Protein AF-A0A7X3MVU4-F1 (afdb_monomer_lite)

Secondary structure (DSSP, 8-state):
--HHHHHHHHHHHHTTTGGG---TTTTT--HHHHHHHHHHHTT--HHHHHHHTTS-HHHHHHHHHHHHHHHHHHHHHHHHHHHTT-

Organism: NCBI:txid1128670

InterPro domains:
  IPR000792 Transcription regulator LuxR, C-terminal [PF00196] (29-74)
  IPR000792 Transcription regulator LuxR, C-terminal [PR00038] (29-43)
  IPR000792 Transcription regulator LuxR, C-terminal [PR00038] (43-59)
  IPR000792 Transcription regulator LuxR, C-terminal [PR00038] (59-71)
  IPR000792 Transcription regulator LuxR, C-terminal [SM00421] (26-83)
  IPR016032 Signal transduction response regulator, C-terminal effector [SSF46894] (22-78)
  IPR036388 Winged helix-like DNA-binding domain superfamily [G3DSA:1.10.10.10] (24-84)

Sequence (86 aa):
MTARDLQRCLCQRLNSDWERHQDYRDLALSLPETEVLRRLTTGQELGDIAAQLSVSEAAVKEHIRSVFRKARARTMADQAGRLSVL

pLDDT: mean 73.76, std 15.1, range [43.12, 93.56]

Radius of gyration: 13.99 Å; chains: 1; bounding box: 25×22×48 Å

Structure (mmCIF, N/CA/C/O backbone):
data_AF-A0A7X3MVU4-F1
#
_entry.id   AF-A0A7X3MVU4-F1
#
loop_
_atom_site.group_PDB
_atom_site.id
_atom_site.type_symbol
_atom_site.label_atom_id
_atom_site.label_alt_id
_atom_site.label_comp_id
_atom_site.label_asym_id
_atom_site.label_entity_id
_atom_site.label_seq_id
_atom_site.pdbx_PDB_ins_code
_atom_site.Cartn_x
_atom_site.Cartn_y
_atom_site.Cartn_z
_atom_site.occupancy
_atom_site.B_iso_or_equiv
_atom_site.auth_seq_id
_atom_site.auth_comp_id
_atom_site.auth_asym_id
_atom_site.auth_atom_id
_atom_site.pdbx_PDB_model_num
ATOM 1 N N . MET A 1 1 ? -12.770 6.243 1.214 1.00 59.09 1 MET A N 1
ATOM 2 C CA . MET A 1 1 ? -12.136 5.121 0.488 1.00 59.09 1 MET A CA 1
ATOM 3 C C . MET A 1 1 ? -11.736 4.085 1.517 1.00 59.09 1 MET A C 1
ATOM 5 O O . MET A 1 1 ? -10.880 4.377 2.346 1.00 59.09 1 MET A O 1
ATOM 9 N N . THR A 1 2 ? -12.428 2.950 1.541 1.00 66.50 2 THR A N 1
ATOM 10 C CA . THR A 1 2 ? -12.193 1.869 2.510 1.00 66.50 2 THR A CA 1
ATOM 11 C C . THR A 1 2 ? -11.009 0.995 2.083 1.00 66.50 2 THR A C 1
ATOM 13 O O . THR A 1 2 ? -10.579 1.054 0.928 1.00 66.50 2 THR A O 1
ATOM 16 N N . ALA A 1 3 ? -10.481 0.165 2.988 1.00 61.62 3 ALA A N 1
ATOM 17 C CA . ALA A 1 3 ? -9.451 -0.823 2.649 1.00 61.62 3 ALA A CA 1
ATOM 18 C C . ALA A 1 3 ? -9.911 -1.752 1.513 1.00 61.62 3 ALA A C 1
ATOM 20 O O . ALA A 1 3 ? -9.144 -2.019 0.597 1.00 61.62 3 ALA A O 1
ATOM 21 N N . ARG A 1 4 ? -11.198 -2.129 1.495 1.00 66.94 4 ARG A N 1
ATOM 22 C CA . ARG A 1 4 ? -11.815 -2.887 0.396 1.00 66.94 4 ARG A CA 1
ATOM 23 C C . ARG A 1 4 ? -11.844 -2.126 -0.923 1.00 66.94 4 ARG A C 1
ATOM 25 O O . ARG A 1 4 ? -11.633 -2.733 -1.966 1.00 66.94 4 ARG A O 1
ATOM 32 N N . ASP A 1 5 ? -12.086 -0.816 -0.906 1.00 73.06 5 ASP A N 1
ATOM 33 C CA . ASP A 1 5 ? -12.030 -0.008 -2.131 1.00 73.06 5 ASP A CA 1
ATOM 34 C C . ASP A 1 5 ? -10.599 0.087 -2.660 1.00 73.06 5 ASP A C 1
ATOM 36 O O . ASP A 1 5 ? -10.383 -0.002 -3.866 1.00 73.06 5 ASP A O 1
ATOM 40 N N . LEU A 1 6 ? -9.616 0.213 -1.763 1.00 67.38 6 LEU A N 1
ATOM 41 C CA . LEU A 1 6 ? -8.200 0.165 -2.121 1.00 67.38 6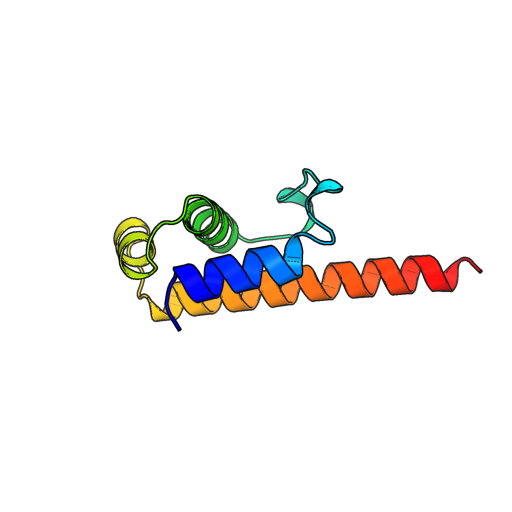 LEU A CA 1
ATOM 42 C C . LEU A 1 6 ? -7.794 -1.206 -2.649 1.00 67.38 6 LEU A C 1
ATOM 44 O O . LEU A 1 6 ? -7.125 -1.258 -3.670 1.00 67.38 6 LEU A O 1
ATOM 48 N N . GLN A 1 7 ? -8.230 -2.288 -2.010 1.00 68.81 7 GLN A N 1
ATOM 49 C CA . GLN A 1 7 ? -7.969 -3.660 -2.433 1.00 68.81 7 GLN A CA 1
ATOM 50 C C . GLN A 1 7 ? -8.603 -3.935 -3.798 1.00 68.81 7 GLN A C 1
ATOM 52 O O . GLN A 1 7 ? -7.926 -4.423 -4.694 1.00 68.81 7 GLN A O 1
ATOM 57 N N . ARG A 1 8 ? -9.861 -3.527 -4.009 1.00 71.31 8 ARG A N 1
ATOM 58 C CA . ARG A 1 8 ? -10.539 -3.617 -5.309 1.00 71.31 8 ARG A CA 1
ATOM 59 C C . ARG A 1 8 ? -9.798 -2.818 -6.377 1.00 71.31 8 ARG A C 1
ATOM 61 O O . ARG A 1 8 ? -9.620 -3.318 -7.480 1.00 71.31 8 ARG A O 1
ATOM 68 N N . CYS A 1 9 ? -9.348 -1.609 -6.053 1.00 70.19 9 CYS A N 1
ATOM 69 C CA . CYS A 1 9 ? -8.593 -0.766 -6.977 1.00 70.19 9 CYS A CA 1
ATOM 70 C C . CYS A 1 9 ? -7.198 -1.350 -7.267 1.00 70.19 9 CYS A C 1
ATOM 72 O O . CYS A 1 9 ? -6.769 -1.345 -8.416 1.00 70.19 9 CYS A O 1
ATOM 74 N N . LEU A 1 10 ? -6.520 -1.918 -6.261 1.00 66.38 10 LEU A N 1
ATOM 75 C CA . LEU A 1 10 ? -5.266 -2.663 -6.416 1.00 66.38 10 LEU A CA 1
ATOM 76 C C . LEU A 1 10 ? -5.476 -3.847 -7.353 1.00 66.38 10 LEU A C 1
ATOM 78 O O . LEU A 1 10 ? -4.793 -3.933 -8.365 1.00 66.38 10 LEU A O 1
ATOM 82 N N . CYS A 1 11 ? -6.448 -4.711 -7.059 1.00 64.94 11 CYS A N 1
ATOM 83 C CA . CYS A 1 11 ? -6.770 -5.863 -7.888 1.00 64.94 11 CYS A CA 1
ATOM 84 C C . CYS A 1 11 ? -7.110 -5.416 -9.312 1.00 64.94 11 CYS A C 1
ATOM 86 O O . CYS A 1 11 ? -6.460 -5.849 -10.244 1.00 64.94 11 CYS A O 1
ATOM 88 N N . GLN A 1 12 ? -8.024 -4.472 -9.524 1.00 68.38 12 GLN A N 1
ATOM 89 C CA . GLN A 1 12 ? -8.378 -4.031 -10.882 1.00 68.38 12 GLN A CA 1
ATOM 90 C C . GLN A 1 12 ? -7.195 -3.466 -11.678 1.00 68.38 12 GLN A C 1
ATOM 92 O O . GLN A 1 12 ? -7.138 -3.635 -12.892 1.00 68.38 12 GLN A O 1
ATOM 97 N N . ARG A 1 13 ? -6.259 -2.782 -11.014 1.00 63.59 13 ARG A N 1
ATOM 98 C CA . ARG A 1 13 ? -5.159 -2.075 -11.680 1.00 63.59 13 ARG A CA 1
ATOM 99 C C . ARG A 1 13 ? -3.891 -2.913 -11.817 1.00 63.59 13 ARG A C 1
ATOM 101 O O . ARG A 1 13 ? -3.078 -2.606 -12.679 1.00 63.59 13 ARG A O 1
ATOM 108 N N . LEU A 1 14 ? -3.730 -3.940 -10.983 1.00 60.00 14 LEU A N 1
ATOM 109 C CA . LEU A 1 14 ? -2.571 -4.836 -10.971 1.00 60.00 14 LEU A CA 1
ATOM 110 C C . LEU A 1 14 ? -2.881 -6.211 -11.580 1.00 60.00 14 LEU A C 1
ATOM 112 O O . LEU A 1 14 ? -1.964 -6.854 -12.073 1.00 60.00 14 LEU A O 1
ATOM 116 N N . ASN A 1 15 ? -4.140 -6.662 -11.623 1.00 52.69 15 ASN A N 1
ATOM 117 C CA . ASN A 1 15 ? -4.511 -7.992 -12.135 1.00 52.69 15 ASN A CA 1
ATOM 118 C C . ASN A 1 15 ? -4.298 -8.155 -13.652 1.00 52.69 15 ASN A C 1
ATOM 120 O O . ASN A 1 15 ? -4.292 -9.277 -14.137 1.00 52.69 15 ASN A O 1
ATOM 124 N N . SER A 1 16 ? -4.053 -7.072 -14.398 1.00 51.47 16 SER A N 1
ATOM 125 C CA . SER A 1 16 ? -3.624 -7.165 -15.804 1.00 51.47 16 SER A CA 1
ATOM 126 C C . SER A 1 16 ? -2.149 -7.576 -15.974 1.00 51.47 16 SER A C 1
ATOM 128 O O . SER A 1 16 ? -1.788 -8.060 -17.044 1.00 51.47 16 SER A O 1
ATOM 130 N N . ASP A 1 17 ? -1.308 -7.413 -14.942 1.00 50.47 17 ASP A N 1
ATOM 131 C CA . ASP A 1 17 ? 0.137 -7.725 -14.967 1.00 50.47 17 ASP A CA 1
ATOM 132 C C . ASP A 1 17 ? 0.541 -8.818 -13.948 1.00 50.47 17 ASP A C 1
ATOM 134 O O . ASP A 1 17 ? 1.559 -9.493 -14.115 1.00 50.47 17 ASP A O 1
ATOM 138 N N . TRP A 1 18 ? -0.263 -9.032 -12.899 1.00 52.34 18 TRP A N 1
ATOM 139 C CA . TRP A 1 18 ? 0.097 -9.828 -11.719 1.00 52.34 18 TRP A CA 1
ATOM 140 C C . TRP A 1 18 ? 0.146 -11.347 -11.949 1.00 52.34 18 TRP A C 1
ATOM 142 O O . TRP A 1 18 ? 1.002 -12.022 -11.382 1.00 52.34 18 TRP A O 1
ATOM 152 N N . GLU A 1 19 ? -0.714 -11.900 -12.814 1.00 46.16 19 GLU A N 1
ATOM 153 C CA . GLU A 1 19 ? -0.698 -13.341 -13.135 1.00 46.16 19 GLU A CA 1
ATOM 154 C C . GLU A 1 19 ? 0.572 -13.776 -13.892 1.00 46.16 19 GLU A C 1
ATOM 156 O O . GLU A 1 19 ? 0.854 -14.968 -13.982 1.00 46.16 19 GLU A O 1
ATOM 161 N N . ARG A 1 20 ? 1.370 -12.827 -14.408 1.00 47.59 20 ARG A N 1
ATOM 162 C CA . ARG A 1 20 ? 2.622 -13.115 -15.129 1.00 47.59 20 ARG A CA 1
ATOM 163 C C . ARG A 1 20 ? 3.892 -12.944 -14.298 1.00 47.59 20 ARG A C 1
ATOM 165 O O . ARG A 1 20 ? 4.908 -13.517 -14.676 1.00 47.59 20 ARG A O 1
ATOM 172 N N . HIS A 1 21 ? 3.868 -12.188 -13.201 1.00 43.12 21 HIS A N 1
ATOM 173 C CA . HIS A 1 21 ? 5.086 -11.836 -12.465 1.00 43.12 21 HIS A CA 1
ATOM 174 C C . HIS A 1 21 ? 4.989 -12.178 -10.981 1.00 43.12 21 HIS A C 1
ATOM 176 O O . HIS A 1 21 ? 4.608 -11.375 -10.131 1.00 43.12 21 HIS A O 1
ATOM 182 N N . GLN A 1 22 ? 5.448 -13.389 -10.681 1.00 44.69 22 GLN A N 1
ATOM 183 C CA . GLN A 1 22 ? 5.731 -13.926 -9.354 1.00 44.69 22 GLN A CA 1
ATOM 184 C C . GLN A 1 22 ? 6.967 -13.266 -8.698 1.00 44.69 22 GLN A C 1
ATOM 186 O O . GLN A 1 22 ? 7.710 -13.932 -7.989 1.00 44.69 22 GLN A O 1
ATOM 191 N N . ASP A 1 23 ? 7.197 -11.963 -8.892 1.00 50.31 23 ASP A N 1
ATOM 192 C CA . ASP A 1 23 ? 8.371 -11.271 -8.352 1.00 50.31 23 ASP A CA 1
ATOM 193 C C . ASP A 1 23 ? 8.004 -9.931 -7.706 1.00 50.31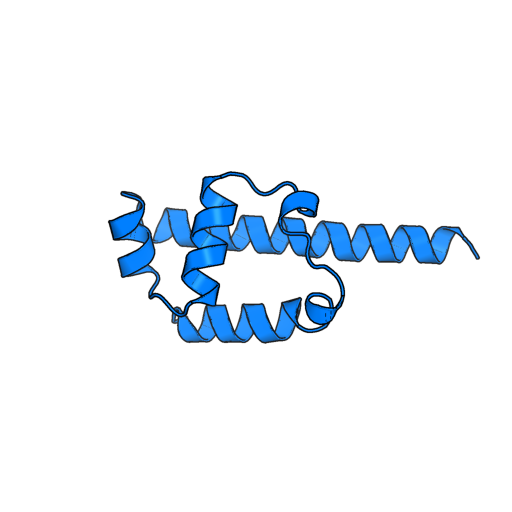 23 ASP A C 1
ATOM 195 O O . ASP A 1 23 ? 8.309 -8.845 -8.194 1.00 50.31 23 ASP A O 1
ATOM 199 N N . TYR A 1 24 ? 7.449 -10.007 -6.492 1.00 54.75 24 TYR A N 1
ATOM 200 C CA . TYR A 1 24 ? 7.457 -8.888 -5.536 1.00 54.75 24 TYR A CA 1
ATOM 201 C C . TYR A 1 24 ? 8.872 -8.299 -5.329 1.00 54.75 24 TYR A C 1
ATOM 203 O O . TYR A 1 24 ? 9.009 -7.152 -4.905 1.00 54.75 24 TYR A O 1
ATOM 211 N N . ARG A 1 25 ? 9.925 -9.076 -5.635 1.00 53.50 25 ARG A N 1
ATOM 212 C CA . ARG A 1 25 ? 11.336 -8.669 -5.563 1.00 53.50 25 ARG A CA 1
ATOM 213 C C . ARG A 1 25 ? 11.728 -7.646 -6.632 1.00 53.50 25 ARG A C 1
ATOM 215 O O . ARG A 1 25 ? 12.600 -6.824 -6.369 1.00 53.50 25 ARG A O 1
ATOM 222 N N . ASP A 1 26 ? 11.061 -7.640 -7.784 1.00 58.56 26 ASP A N 1
ATOM 223 C CA . ASP A 1 26 ? 11.471 -6.829 -8.939 1.00 58.56 26 ASP A CA 1
ATOM 224 C C . ASP A 1 26 ? 10.964 -5.379 -8.893 1.00 58.56 26 ASP A C 1
ATOM 226 O O . ASP A 1 26 ? 11.478 -4.497 -9.583 1.00 58.56 26 ASP A O 1
ATOM 230 N N . LEU A 1 27 ? 9.976 -5.099 -8.039 1.00 65.88 27 LEU A N 1
ATOM 231 C CA . LEU A 1 27 ? 9.403 -3.763 -7.847 1.00 65.88 27 LEU A CA 1
ATOM 232 C C . LEU A 1 27 ? 10.277 -2.824 -6.995 1.00 65.88 27 LEU A C 1
ATOM 234 O O . LEU A 1 27 ? 9.891 -1.671 -6.782 1.00 65.88 27 LEU A O 1
ATOM 238 N N . ALA A 1 28 ? 11.427 -3.297 -6.495 1.00 78.50 28 ALA A N 1
ATOM 239 C CA . ALA A 1 28 ? 12.297 -2.561 -5.570 1.00 78.50 28 ALA A CA 1
ATOM 240 C C . ALA A 1 28 ? 11.500 -1.919 -4.414 1.00 78.50 28 ALA A C 1
ATOM 242 O O . ALA A 1 28 ? 11.677 -0.745 -4.052 1.00 78.50 28 ALA A O 1
ATOM 243 N N . LEU A 1 29 ? 10.544 -2.677 -3.870 1.00 81.44 29 LEU A N 1
ATOM 244 C CA . LEU A 1 29 ? 9.789 -2.262 -2.697 1.00 81.44 29 LEU A CA 1
ATOM 245 C C . LEU A 1 29 ? 10.709 -2.294 -1.477 1.00 81.44 29 LEU A C 1
ATOM 247 O O . LEU A 1 29 ? 11.536 -3.186 -1.306 1.00 81.44 29 LEU A O 1
ATOM 251 N N . SER A 1 30 ? 10.548 -1.306 -0.610 1.00 86.88 30 SER A N 1
ATOM 252 C CA . SER A 1 30 ? 11.138 -1.325 0.722 1.00 86.88 30 SER A CA 1
ATOM 253 C C . SER A 1 30 ? 10.451 -2.380 1.595 1.00 86.88 30 SER A C 1
ATOM 255 O O . SER A 1 30 ? 9.346 -2.843 1.292 1.00 86.88 30 SER A O 1
ATOM 257 N N . LEU A 1 31 ? 11.087 -2.745 2.711 1.00 85.94 31 LEU A N 1
ATOM 258 C CA . LEU A 1 31 ? 10.508 -3.686 3.675 1.00 85.94 31 LEU A CA 1
ATOM 259 C C . LEU A 1 31 ? 9.116 -3.236 4.179 1.00 85.94 31 LEU A C 1
ATOM 261 O O . LEU A 1 31 ? 8.195 -4.053 4.123 1.00 85.94 31 LEU A O 1
ATOM 265 N N . PRO A 1 32 ? 8.893 -1.958 4.565 1.00 85.94 32 PRO A N 1
ATOM 266 C CA . PRO A 1 32 ? 7.561 -1.487 4.957 1.00 85.94 32 PRO A CA 1
ATOM 267 C C . PRO A 1 32 ? 6.525 -1.573 3.831 1.00 85.94 32 PRO A C 1
ATOM 269 O O . PRO A 1 32 ? 5.393 -1.984 4.059 1.00 85.94 32 PRO A O 1
ATOM 272 N N . GLU A 1 33 ? 6.903 -1.221 2.600 1.00 87.25 33 GLU A N 1
ATOM 273 C CA . GLU A 1 33 ? 6.008 -1.279 1.435 1.00 87.25 33 GLU A CA 1
ATOM 274 C C . GLU A 1 33 ? 5.594 -2.713 1.104 1.00 87.25 33 GLU A C 1
ATOM 276 O O . GLU A 1 33 ? 4.426 -2.969 0.814 1.00 87.25 33 GLU A O 1
ATOM 281 N N . THR A 1 34 ? 6.545 -3.645 1.184 1.00 86.50 34 THR A N 1
ATOM 282 C CA . THR A 1 34 ? 6.304 -5.074 0.957 1.00 86.50 34 THR A CA 1
ATOM 283 C C . THR A 1 34 ? 5.330 -5.624 1.990 1.00 86.50 34 THR A C 1
ATOM 285 O O . THR A 1 34 ? 4.382 -6.325 1.641 1.00 86.50 34 THR A O 1
ATOM 288 N N . GLU A 1 35 ? 5.524 -5.272 3.259 1.00 88.88 35 GLU A N 1
ATOM 289 C CA . GLU A 1 35 ? 4.688 -5.783 4.338 1.00 88.88 35 GLU A CA 1
ATOM 290 C C . GLU A 1 35 ? 3.281 -5.171 4.328 1.00 88.88 35 GLU A C 1
ATOM 292 O O . GLU A 1 35 ? 2.298 -5.892 4.496 1.00 88.88 35 GLU A O 1
ATOM 297 N N . VAL A 1 36 ? 3.159 -3.869 4.045 1.00 89.19 36 VAL A N 1
ATOM 298 C CA . VAL A 1 36 ? 1.859 -3.214 3.824 1.00 89.19 36 VAL A CA 1
ATOM 299 C C . VAL A 1 36 ? 1.117 -3.878 2.666 1.00 89.19 36 VAL A C 1
ATOM 301 O O . VAL A 1 36 ? -0.059 -4.213 2.801 1.00 89.19 36 VAL A O 1
ATOM 304 N N . LEU A 1 37 ? 1.801 -4.117 1.545 1.00 85.06 37 LEU A N 1
ATOM 305 C CA . LEU A 1 37 ? 1.207 -4.766 0.380 1.00 85.06 37 LEU A CA 1
ATOM 306 C C . LEU A 1 37 ? 0.733 -6.189 0.704 1.00 85.06 37 LEU A C 1
ATOM 308 O O . LEU A 1 37 ? -0.400 -6.535 0.378 1.00 85.06 37 LEU A O 1
ATOM 312 N N . ARG A 1 38 ? 1.559 -6.986 1.394 1.00 85.69 38 ARG A N 1
ATOM 313 C CA . ARG A 1 38 ? 1.226 -8.358 1.807 1.00 85.69 38 ARG A CA 1
ATOM 314 C C . ARG A 1 38 ? -0.021 -8.416 2.690 1.00 85.69 38 ARG A C 1
ATOM 316 O O . ARG A 1 38 ? -0.831 -9.321 2.542 1.00 85.69 38 ARG A O 1
ATOM 323 N N . ARG A 1 39 ? -0.179 -7.464 3.612 1.00 85.31 39 ARG A N 1
ATOM 324 C CA . ARG A 1 39 ? -1.336 -7.407 4.522 1.00 85.31 39 ARG A CA 1
ATOM 325 C C . ARG A 1 39 ? -2.599 -6.858 3.854 1.00 85.31 39 ARG A C 1
ATOM 327 O O . ARG A 1 39 ? -3.712 -7.249 4.192 1.00 85.31 39 ARG A O 1
ATOM 334 N N . LEU A 1 40 ? -2.446 -5.980 2.865 1.00 84.00 40 LEU A N 1
ATOM 335 C CA . LEU A 1 40 ? -3.574 -5.515 2.053 1.00 84.00 40 LEU A CA 1
ATOM 336 C C . LEU A 1 40 ? -4.137 -6.622 1.165 1.00 84.00 40 LEU A C 1
ATOM 338 O O . LEU A 1 40 ? -5.353 -6.715 1.005 1.00 84.00 40 LEU A O 1
ATOM 342 N N . THR A 1 41 ? -3.280 -7.465 0.585 1.00 80.31 41 THR A N 1
ATOM 343 C CA . THR A 1 41 ? -3.729 -8.561 -0.287 1.00 80.31 41 THR A CA 1
ATOM 344 C C . THR A 1 41 ? -4.434 -9.673 0.487 1.00 80.31 41 THR A C 1
ATOM 346 O O . THR A 1 41 ? -5.310 -10.326 -0.075 1.00 80.31 41 THR A O 1
ATOM 349 N N . THR A 1 42 ? -4.156 -9.829 1.786 1.00 80.50 42 THR A N 1
ATOM 350 C CA . THR A 1 42 ? -4.907 -10.720 2.689 1.00 80.50 42 THR A CA 1
ATOM 351 C C . THR A 1 42 ? -6.226 -10.119 3.190 1.00 80.50 42 THR A C 1
ATOM 353 O O . THR A 1 42 ? -6.964 -10.790 3.908 1.00 80.50 42 THR A O 1
ATOM 356 N N . GLY A 1 43 ? -6.559 -8.885 2.791 1.00 81.69 43 GLY A N 1
ATOM 357 C CA . GLY A 1 43 ? -7.829 -8.231 3.110 1.00 81.69 43 GLY A CA 1
ATOM 358 C C . GLY A 1 43 ? -7.889 -7.573 4.487 1.00 81.69 43 GLY A C 1
ATOM 359 O O . GLY A 1 43 ? -8.989 -7.305 4.970 1.00 81.69 43 GLY A O 1
ATOM 360 N N . GLN A 1 44 ? -6.744 -7.311 5.124 1.00 84.06 44 GLN A N 1
ATOM 361 C CA . GLN A 1 4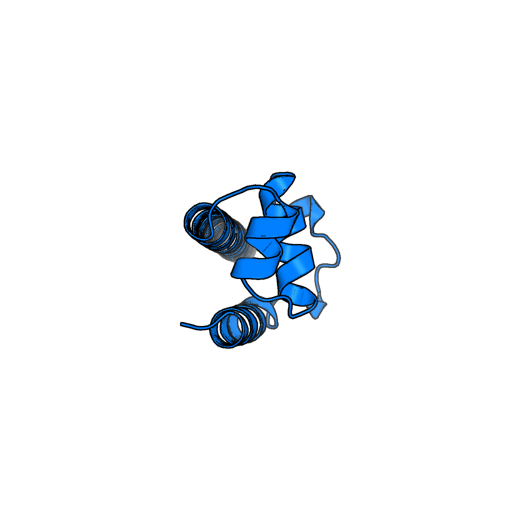4 ? -6.718 -6.591 6.399 1.00 84.06 44 GLN A CA 1
ATOM 362 C C . GLN A 1 44 ? -7.105 -5.118 6.226 1.00 84.06 44 GLN A C 1
ATOM 364 O O . GLN A 1 44 ? -6.822 -4.492 5.198 1.00 84.06 44 GLN A O 1
ATOM 369 N N . GLU A 1 45 ? -7.732 -4.542 7.253 1.00 87.81 45 GLU A N 1
ATOM 370 C CA . GLU A 1 45 ? -8.078 -3.126 7.245 1.00 87.81 45 GLU A CA 1
ATOM 371 C 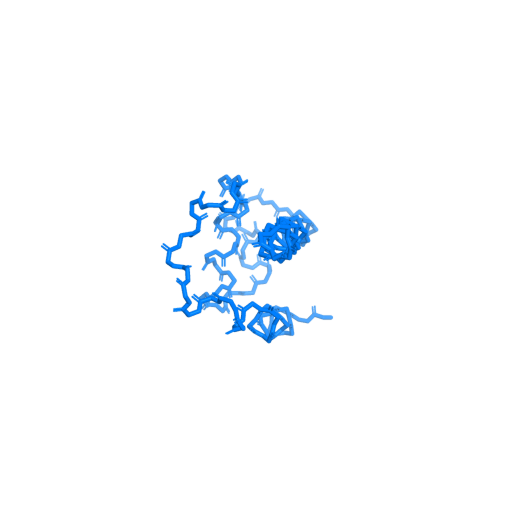C . GLU A 1 45 ? -6.854 -2.238 7.503 1.00 87.81 45 GLU A C 1
ATOM 373 O O . GLU A 1 45 ? -5.883 -2.630 8.146 1.00 87.81 45 GLU A O 1
ATOM 378 N N . LEU A 1 46 ? -6.899 -0.999 7.005 1.00 87.12 46 LEU A N 1
ATOM 379 C CA . LEU A 1 46 ? -5.790 -0.043 7.125 1.00 87.12 46 LEU A CA 1
ATOM 380 C C . LEU A 1 46 ? -5.406 0.225 8.585 1.00 87.12 46 LEU A C 1
ATOM 382 O O . LEU A 1 46 ? -4.219 0.356 8.873 1.00 87.12 46 LEU A O 1
ATOM 386 N N . GLY A 1 47 ? -6.401 0.301 9.474 1.00 88.38 47 GLY A N 1
ATOM 387 C CA . GLY A 1 47 ? -6.196 0.496 10.908 1.00 88.38 47 GLY A CA 1
ATOM 388 C C . GLY A 1 47 ? -5.462 -0.682 11.548 1.00 88.38 47 GLY A C 1
ATOM 389 O O . GLY A 1 47 ? -4.497 -0.473 12.278 1.00 88.38 47 GLY A O 1
ATOM 390 N N . ASP A 1 48 ? -5.831 -1.916 11.191 1.00 89.88 48 ASP A N 1
ATOM 391 C CA . ASP A 1 48 ? -5.156 -3.124 11.680 1.00 89.88 48 ASP A CA 1
ATOM 392 C C . ASP A 1 48 ? -3.708 -3.196 11.194 1.00 89.88 48 ASP A C 1
ATOM 394 O O . ASP A 1 48 ? -2.800 -3.524 11.956 1.00 89.88 48 ASP A O 1
ATOM 398 N N . ILE A 1 49 ? -3.476 -2.852 9.924 1.00 90.12 49 ILE A N 1
ATOM 399 C CA . ILE A 1 49 ? -2.131 -2.800 9.340 1.00 90.12 49 ILE A CA 1
ATOM 400 C C . ILE A 1 49 ? -1.288 -1.738 10.050 1.00 90.12 49 ILE A C 1
ATOM 402 O O . ILE A 1 49 ? -0.136 -1.998 10.393 1.00 90.12 49 ILE A O 1
ATOM 406 N N . ALA A 1 50 ? -1.860 -0.558 10.294 1.00 91.50 50 ALA A N 1
ATOM 407 C CA . ALA A 1 50 ? -1.198 0.536 10.994 1.00 91.50 50 ALA A CA 1
ATOM 408 C C . ALA A 1 50 ? -0.811 0.131 12.424 1.00 91.50 50 ALA A C 1
ATOM 410 O O . ALA A 1 50 ? 0.345 0.296 12.816 1.00 91.50 50 ALA A O 1
ATOM 411 N N . ALA A 1 51 ? -1.741 -0.483 13.160 1.00 92.56 51 ALA A N 1
ATOM 412 C CA . ALA A 1 51 ? -1.507 -0.980 14.511 1.00 92.56 51 ALA A CA 1
ATOM 413 C C . ALA A 1 51 ? -0.422 -2.068 14.550 1.00 92.56 51 ALA A C 1
ATOM 415 O O . ALA A 1 51 ? 0.471 -2.022 15.391 1.00 92.56 51 ALA A O 1
ATOM 416 N N . GLN A 1 52 ? -0.453 -3.019 13.614 1.00 91.12 52 GLN A N 1
ATOM 417 C CA . GLN A 1 52 ? 0.510 -4.125 13.555 1.00 91.12 52 GLN A CA 1
ATOM 418 C C . GLN A 1 52 ? 1.921 -3.682 13.151 1.00 91.12 52 GLN A C 1
ATOM 420 O O . GLN A 1 52 ? 2.894 -4.344 13.504 1.00 91.12 52 GLN A O 1
ATOM 425 N N . LEU A 1 53 ? 2.032 -2.584 12.402 1.00 89.12 53 LEU A N 1
ATOM 426 C CA . LEU A 1 53 ? 3.306 -1.993 11.997 1.00 89.12 53 LEU A CA 1
ATOM 427 C C . LEU A 1 53 ? 3.763 -0.862 12.926 1.00 89.12 53 LEU A C 1
ATOM 429 O O . LEU A 1 53 ? 4.824 -0.291 12.690 1.00 89.12 53 LEU A O 1
ATOM 433 N N . SER A 1 54 ? 2.992 -0.538 13.970 1.00 93.56 54 SER A N 1
ATOM 434 C CA . SER A 1 54 ? 3.251 0.586 14.878 1.00 93.56 54 SER A CA 1
ATOM 435 C C . SER A 1 54 ? 3.454 1.921 14.143 1.00 93.56 54 SER A C 1
ATOM 437 O O . SER A 1 54 ? 4.319 2.721 14.498 1.00 93.56 54 SER A O 1
ATOM 439 N N . VAL A 1 55 ? 2.655 2.168 13.101 1.00 92.25 55 VAL A N 1
ATOM 440 C CA . VAL A 1 55 ? 2.664 3.410 12.310 1.00 92.25 55 VAL A CA 1
ATOM 441 C C . VAL A 1 55 ? 1.268 4.026 12.254 1.00 92.25 55 VAL A C 1
ATOM 443 O O . VAL A 1 55 ? 0.282 3.416 12.652 1.00 92.25 55 VAL A O 1
ATOM 446 N N . SER A 1 56 ? 1.156 5.249 11.738 1.00 92.69 56 SER A N 1
ATOM 447 C CA . SER A 1 56 ? -0.150 5.863 11.492 1.00 92.69 56 SER A CA 1
ATOM 448 C C . SER A 1 56 ? -0.810 5.294 10.233 1.00 92.69 56 SER A C 1
ATOM 450 O O . SER A 1 56 ? -0.138 4.940 9.262 1.00 92.69 56 SER A O 1
ATOM 452 N N . GLU A 1 57 ? -2.144 5.302 10.174 1.00 91.19 57 GLU A N 1
ATOM 453 C CA . GLU A 1 57 ? -2.865 4.979 8.932 1.00 91.19 57 GLU A CA 1
ATOM 454 C C . GLU A 1 57 ? -2.443 5.868 7.754 1.00 91.19 57 GLU A C 1
ATOM 456 O O . GLU A 1 57 ? -2.493 5.452 6.595 1.00 91.19 57 GLU A O 1
ATOM 461 N N . ALA A 1 58 ? -2.037 7.110 8.035 1.00 90.44 58 ALA A N 1
ATOM 462 C CA . ALA A 1 58 ? -1.517 8.022 7.026 1.00 90.44 58 ALA A CA 1
ATOM 463 C C . ALA A 1 58 ? -0.206 7.500 6.417 1.00 90.44 58 ALA A C 1
ATOM 465 O O . ALA A 1 58 ? -0.056 7.541 5.196 1.00 90.44 58 ALA A O 1
ATOM 466 N N . ALA A 1 59 ? 0.695 6.944 7.235 1.00 89.19 59 ALA A N 1
ATOM 467 C CA . ALA A 1 59 ? 1.922 6.308 6.760 1.00 89.19 59 ALA A CA 1
ATOM 468 C C . ALA A 1 59 ? 1.622 5.059 5.917 1.00 89.19 59 ALA A C 1
ATOM 470 O O . ALA A 1 59 ? 2.189 4.899 4.838 1.00 89.19 59 ALA A O 1
ATOM 471 N N . VAL A 1 60 ? 0.660 4.226 6.334 1.00 89.88 60 VAL A N 1
ATOM 472 C CA . VAL A 1 60 ? 0.205 3.074 5.532 1.00 89.88 60 VAL A CA 1
ATOM 473 C C . VAL A 1 60 ? -0.310 3.532 4.165 1.00 89.88 60 VAL A C 1
ATOM 475 O O . VAL A 1 60 ? 0.103 2.996 3.138 1.00 89.88 60 VAL A O 1
ATOM 478 N N . LYS A 1 61 ? -1.158 4.568 4.120 1.00 88.75 61 LYS A N 1
ATOM 479 C CA . LYS A 1 61 ? -1.653 5.150 2.858 1.00 88.75 61 LYS A CA 1
ATOM 480 C C . LYS A 1 61 ? -0.516 5.665 1.976 1.00 88.75 61 LYS A C 1
ATOM 482 O O . LYS A 1 61 ? -0.589 5.516 0.758 1.00 88.75 61 LYS A O 1
ATOM 487 N N . GLU A 1 62 ? 0.528 6.239 2.564 1.00 91.31 62 GLU A N 1
ATOM 488 C CA . GLU A 1 62 ? 1.688 6.715 1.812 1.00 91.31 62 GLU A CA 1
ATOM 489 C C . GLU A 1 62 ? 2.522 5.567 1.233 1.00 91.31 62 GLU A C 1
ATOM 491 O O . GLU A 1 62 ? 2.867 5.596 0.050 1.00 91.31 62 GLU A O 1
ATOM 496 N N . HIS A 1 63 ? 2.745 4.497 2.001 1.00 89.62 63 HIS A N 1
ATOM 497 C CA . HIS A 1 63 ? 3.370 3.277 1.485 1.00 89.62 63 HIS A CA 1
ATOM 498 C C . HIS A 1 63 ? 2.575 2.688 0.315 1.00 89.62 63 HIS A C 1
ATOM 500 O O . HIS A 1 63 ? 3.163 2.348 -0.710 1.00 89.62 63 HIS A O 1
ATOM 506 N N . ILE A 1 64 ? 1.240 2.655 0.403 1.00 87.12 64 ILE A N 1
ATOM 507 C CA . ILE A 1 64 ? 0.371 2.207 -0.697 1.00 87.12 64 ILE A CA 1
ATOM 508 C C . ILE A 1 64 ? 0.571 3.067 -1.948 1.00 87.12 64 ILE A C 1
ATOM 510 O O . ILE A 1 64 ? 0.755 2.532 -3.043 1.00 87.12 64 ILE A O 1
ATOM 514 N N . ARG A 1 65 ? 0.562 4.400 -1.812 1.00 88.25 65 ARG A N 1
ATOM 515 C CA . ARG A 1 65 ? 0.803 5.311 -2.945 1.00 88.25 65 ARG A CA 1
ATOM 516 C C . ARG A 1 65 ? 2.166 5.070 -3.580 1.00 88.25 65 ARG A C 1
ATOM 518 O O . ARG A 1 65 ? 2.264 5.036 -4.806 1.00 88.25 65 ARG A O 1
ATOM 525 N N . SER A 1 66 ? 3.198 4.884 -2.761 1.00 88.06 66 SER A N 1
ATOM 526 C CA . SER A 1 66 ? 4.548 4.593 -3.237 1.00 88.06 66 SER A CA 1
ATOM 527 C C . SER A 1 66 ? 4.604 3.270 -4.007 1.00 88.06 66 SER A C 1
ATOM 529 O O . SER A 1 66 ? 5.127 3.243 -5.123 1.00 88.06 66 SER A O 1
ATOM 531 N N . VAL A 1 67 ? 3.975 2.206 -3.489 1.00 85.88 67 VAL A N 1
ATOM 532 C CA . VAL A 1 67 ? 3.848 0.911 -4.182 1.00 85.88 67 VAL A CA 1
ATOM 533 C C . VAL A 1 67 ? 3.188 1.087 -5.551 1.00 85.88 67 VAL A C 1
ATOM 535 O O . VAL A 1 67 ? 3.741 0.646 -6.558 1.00 85.88 67 VAL A O 1
ATOM 538 N N . PHE A 1 68 ? 2.057 1.796 -5.626 1.00 80.62 68 PHE A N 1
ATOM 539 C CA . PHE A 1 68 ? 1.389 2.067 -6.905 1.00 80.62 68 PHE A CA 1
ATOM 540 C C . PHE A 1 68 ? 2.260 2.864 -7.875 1.00 80.62 68 PHE A C 1
ATOM 542 O O . PHE A 1 68 ? 2.265 2.587 -9.077 1.00 80.62 68 PHE A O 1
ATOM 549 N N . ARG A 1 69 ? 3.005 3.855 -7.372 1.00 84.19 69 ARG A N 1
ATOM 550 C CA . ARG A 1 69 ? 3.925 4.650 -8.190 1.00 84.19 69 ARG A CA 1
ATOM 551 C C . ARG A 1 69 ? 5.027 3.771 -8.783 1.00 84.19 69 ARG A C 1
ATOM 553 O O . ARG A 1 69 ? 5.299 3.881 -9.977 1.00 84.19 69 ARG A O 1
ATOM 560 N N . LYS A 1 70 ? 5.625 2.892 -7.972 1.00 82.88 70 LYS A N 1
ATOM 561 C CA . LYS A 1 70 ? 6.678 1.956 -8.398 1.00 82.88 70 LYS A CA 1
ATOM 562 C C . LYS A 1 70 ? 6.156 0.931 -9.406 1.00 82.88 70 LYS A C 1
ATOM 564 O O . LYS A 1 70 ? 6.792 0.729 -10.437 1.00 82.88 70 LYS A O 1
ATOM 569 N N . ALA A 1 71 ? 4.968 0.373 -9.173 1.00 77.06 71 ALA A N 1
ATOM 570 C CA . ALA A 1 71 ? 4.327 -0.555 -10.105 1.00 77.06 71 ALA A CA 1
ATOM 571 C C . ALA A 1 71 ? 4.064 0.086 -11.471 1.00 77.06 71 ALA A C 1
ATOM 573 O O . ALA A 1 71 ? 4.470 -0.450 -12.499 1.00 77.06 71 ALA A O 1
ATOM 574 N N . ARG A 1 72 ? 3.486 1.294 -11.488 1.00 74.00 72 ARG A N 1
ATOM 575 C CA . ARG A 1 72 ? 3.222 2.018 -12.738 1.00 74.00 72 ARG A CA 1
ATOM 576 C C . ARG A 1 72 ? 4.501 2.354 -13.505 1.00 74.00 72 ARG A C 1
ATOM 578 O O . ARG A 1 72 ? 4.512 2.257 -14.729 1.00 74.00 72 ARG A O 1
ATOM 585 N N . ALA A 1 73 ? 5.556 2.769 -12.804 1.00 74.81 73 ALA A N 1
ATOM 586 C CA . ALA A 1 73 ? 6.836 3.084 -13.433 1.00 74.81 73 ALA A CA 1
ATOM 587 C C . ALA A 1 73 ? 7.438 1.859 -14.137 1.00 74.81 73 ALA A C 1
ATOM 589 O O . ALA A 1 73 ? 7.969 1.996 -15.237 1.00 74.81 73 ALA A O 1
ATOM 590 N N . ARG A 1 74 ? 7.296 0.661 -13.551 1.00 71.19 74 ARG A N 1
ATOM 591 C CA . ARG A 1 74 ? 7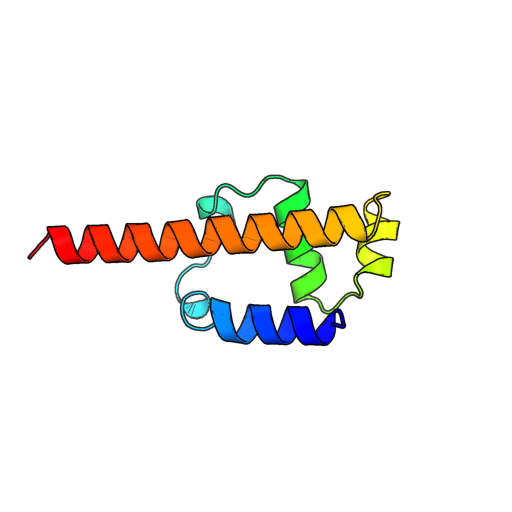.768 -0.580 -14.173 1.00 71.19 74 ARG A CA 1
ATOM 592 C C . ARG A 1 74 ? 6.951 -0.955 -15.406 1.00 71.19 74 ARG A C 1
ATOM 594 O O . ARG A 1 74 ? 7.562 -1.234 -16.429 1.00 71.19 74 ARG A O 1
ATOM 601 N N . THR A 1 75 ? 5.617 -0.892 -15.352 1.00 67.88 75 THR A N 1
ATOM 602 C CA . THR A 1 75 ? 4.770 -1.164 -16.531 1.00 67.88 75 THR A CA 1
ATOM 603 C C . THR A 1 75 ? 5.110 -0.220 -17.690 1.00 67.88 75 THR A C 1
ATOM 605 O O . THR A 1 75 ? 5.216 -0.654 -18.832 1.00 67.88 75 THR A O 1
ATOM 608 N N . MET A 1 76 ? 5.349 1.066 -17.406 1.00 64.44 76 MET A N 1
ATOM 609 C CA . MET A 1 76 ? 5.739 2.050 -18.427 1.00 64.44 76 MET A CA 1
ATOM 610 C C . MET A 1 76 ? 7.136 1.775 -19.001 1.00 64.44 76 MET A C 1
ATOM 612 O O . MET A 1 76 ? 7.331 1.887 -20.208 1.00 64.44 76 MET A O 1
ATOM 616 N N . ALA A 1 77 ? 8.101 1.396 -18.157 1.00 62.97 77 ALA A N 1
ATOM 617 C CA . ALA A 1 77 ? 9.445 1.030 -18.603 1.00 62.97 77 ALA A CA 1
ATOM 618 C C . ALA A 1 77 ? 9.444 -0.252 -19.456 1.00 62.97 77 ALA A C 1
ATOM 620 O O . ALA A 1 77 ? 10.124 -0.298 -20.478 1.00 62.97 77 ALA A O 1
ATOM 621 N N . ASP A 1 78 ? 8.650 -1.260 -19.081 1.00 62.88 78 ASP A N 1
ATOM 622 C CA . ASP A 1 78 ? 8.476 -2.493 -19.860 1.00 62.88 78 ASP A CA 1
ATOM 623 C C . ASP A 1 78 ? 7.828 -2.210 -21.225 1.00 62.88 78 ASP A C 1
ATOM 625 O O . ASP A 1 78 ? 8.307 -2.675 -22.260 1.00 62.88 78 ASP A O 1
ATOM 629 N N . GLN A 1 79 ? 6.793 -1.362 -21.257 1.00 58.66 79 GLN A N 1
ATOM 630 C CA . GLN A 1 79 ? 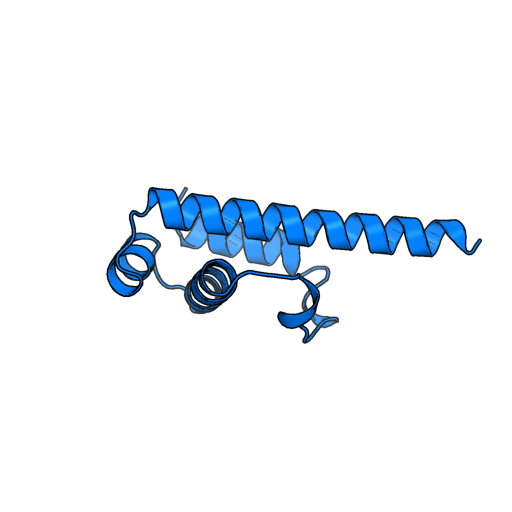6.161 -0.914 -22.502 1.00 58.66 79 GLN A CA 1
ATOM 631 C C . GLN A 1 79 ? 7.124 -0.129 -23.402 1.00 58.66 79 GLN A C 1
ATOM 633 O O . GLN A 1 79 ? 7.168 -0.374 -24.607 1.00 58.66 79 GLN A O 1
ATOM 638 N N . ALA A 1 80 ? 7.919 0.783 -22.838 1.00 57.53 80 ALA A N 1
ATOM 639 C CA . ALA A 1 80 ? 8.917 1.536 -23.594 1.00 57.53 80 ALA A CA 1
ATOM 640 C C . ALA A 1 80 ? 10.039 0.632 -24.136 1.00 57.53 80 ALA A C 1
ATOM 642 O O . ALA A 1 80 ? 10.454 0.791 -25.286 1.00 57.53 80 ALA A O 1
ATOM 643 N N . GLY A 1 81 ? 10.491 -0.350 -23.349 1.00 57.75 81 GLY A N 1
ATOM 644 C CA . GLY A 1 81 ? 11.461 -1.355 -23.790 1.00 57.75 81 GLY A CA 1
ATOM 645 C C . GLY A 1 81 ? 10.932 -2.209 -24.942 1.00 57.75 81 GLY A C 1
ATOM 646 O O . GLY A 1 81 ? 11.647 -2.437 -25.911 1.00 57.75 81 GLY A O 1
ATOM 647 N N . ARG A 1 82 ? 9.657 -2.610 -24.891 1.00 56.78 82 ARG A N 1
ATOM 648 C CA . ARG A 1 82 ? 9.002 -3.370 -25.969 1.00 56.78 82 ARG A CA 1
ATOM 649 C C . ARG A 1 82 ? 8.834 -2.574 -27.263 1.00 56.78 82 ARG A C 1
ATOM 651 O O . ARG A 1 82 ? 8.973 -3.149 -28.335 1.00 56.78 82 ARG A O 1
ATOM 658 N N . LEU A 1 83 ? 8.556 -1.273 -27.174 1.00 57.88 83 LEU A N 1
ATOM 659 C CA . LEU A 1 83 ? 8.407 -0.402 -28.347 1.00 57.88 83 LEU A CA 1
ATOM 660 C C . LEU A 1 83 ? 9.746 0.021 -28.968 1.00 57.88 83 LEU A C 1
ATOM 662 O O . LEU A 1 83 ? 9.771 0.365 -30.140 1.00 57.88 83 LEU A O 1
ATOM 666 N N . SER A 1 84 ? 10.848 -0.021 -28.214 1.00 50.81 84 SER A N 1
ATOM 667 C CA . SER A 1 84 ? 12.186 0.346 -28.713 1.00 50.81 84 SER A CA 1
ATOM 668 C C . SER A 1 84 ? 12.899 -0.787 -29.471 1.00 50.81 84 SER A C 1
ATOM 670 O O . SER A 1 84 ? 14.020 -0.596 -29.932 1.00 50.81 84 SER A O 1
ATOM 672 N N . VAL A 1 85 ? 12.287 -1.975 -29.558 1.00 54.41 85 VAL A N 1
ATOM 673 C CA . VAL A 1 85 ? 12.839 -3.175 -30.223 1.00 54.41 85 VAL A CA 1
ATOM 674 C C . VAL A 1 85 ? 12.172 -3.440 -31.591 1.00 54.41 85 VAL A C 1
ATOM 676 O O . VAL A 1 85 ? 12.505 -4.418 -32.258 1.00 54.41 85 VAL A O 1
ATOM 679 N N . LEU A 1 86 ? 11.261 -2.567 -32.037 1.00 44.28 86 LEU A N 1
ATOM 680 C CA . LEU A 1 86 ? 10.640 -2.591 -33.371 1.00 44.28 86 LEU A CA 1
ATOM 681 C C . LEU A 1 86 ? 11.188 -1.460 -34.243 1.00 44.28 86 LEU A C 1
ATOM 683 O O . LEU A 1 86 ? 11.356 -1.709 -35.456 1.00 44.28 86 LEU A O 1
#

Foldseek 3Di:
DWLVVLLVVCCVVCVVPPVPDPPPPVLPQDPLLSQLVVCSPVPDTLVVSCVVVVHDSVVSVVSSVVSVVSVVVVVVVVVVVVVVVD